Protein AF-R7KHB1-F1 (afdb_monomer_lite)

Foldseek 3Di:
DADDPVVLVVLVVVLVVLVVVLVVQLVVLVVVCVVCVVVVVCCCSNPVVSCVVRVVVNVVSVVVSVVNVVD

Radius of gyration: 15.89 Å; chains: 1; bounding box: 33×17×44 Å

Sequence (71 aa):
MQISSKLYILLQQVLRCLIYVGIGHTAFEVVSIWRAPEVSHLWYYGLVVPGLYYLIPIVVLTIFLAIVSKR

pLDDT: mean 84.6, std 11.46, range [54.84, 97.56]

Structure (mmCIF, N/CA/C/O backbone):
data_AF-R7KHB1-F1
#
_entry.id   AF-R7KHB1-F1
#
loop_
_atom_site.group_PDB
_atom_site.id
_atom_site.type_symbol
_atom_site.label_atom_id
_atom_site.label_alt_id
_atom_site.label_comp_id
_atom_site.label_asym_id
_atom_site.label_entity_id
_atom_site.label_seq_id
_atom_site.pdbx_PDB_ins_code
_atom_site.Cartn_x
_atom_site.Cartn_y
_atom_site.Cartn_z
_atom_site.occupancy
_atom_site.B_iso_or_equiv
_atom_site.auth_seq_id
_atom_site.auth_comp_id
_atom_site.auth_asym_id
_atom_site.auth_atom_id
_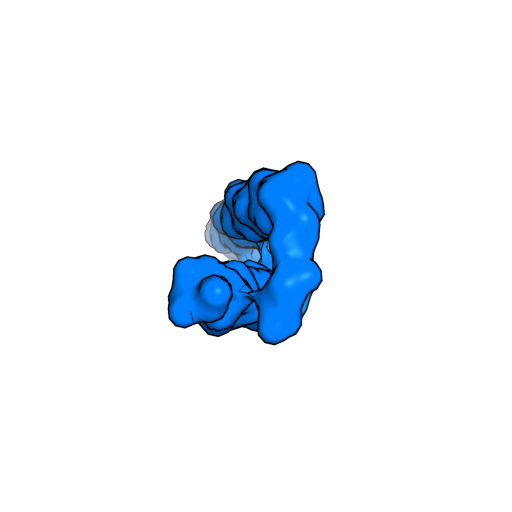atom_site.pdbx_PDB_model_num
ATOM 1 N N . MET A 1 1 ? -13.369 -6.115 19.808 1.00 59.72 1 MET A N 1
ATOM 2 C CA . MET A 1 1 ? -12.035 -5.506 19.924 1.00 59.72 1 MET A CA 1
ATOM 3 C C . MET A 1 1 ? -12.272 -4.014 19.901 1.00 59.72 1 MET A C 1
ATOM 5 O O . MET A 1 1 ? -12.702 -3.517 18.873 1.00 59.72 1 MET A O 1
ATOM 9 N N . GLN A 1 2 ? -12.165 -3.353 21.048 1.00 77.25 2 GLN A N 1
ATOM 10 C CA . GLN A 1 2 ? -12.475 -1.931 21.169 1.00 77.25 2 GLN A CA 1
ATOM 11 C C . GLN A 1 2 ? -11.160 -1.170 20.979 1.00 77.25 2 GLN A C 1
ATOM 13 O O . GLN A 1 2 ? -10.246 -1.314 21.787 1.00 77.25 2 GLN A O 1
ATOM 18 N N . ILE A 1 3 ? -11.018 -0.452 19.867 1.00 84.88 3 ILE A N 1
ATOM 19 C CA . ILE A 1 3 ? -9.855 0.410 19.607 1.00 84.88 3 ILE A CA 1
ATOM 20 C C . ILE A 1 3 ? -10.217 1.852 19.948 1.00 84.88 3 ILE A C 1
ATOM 22 O O . ILE A 1 3 ? -11.377 2.249 19.850 1.00 84.88 3 ILE A O 1
ATOM 26 N N . SER A 1 4 ? -9.230 2.652 20.347 1.00 92.62 4 SER A N 1
ATOM 27 C CA . SER A 1 4 ? -9.472 4.069 20.610 1.00 92.62 4 SER A CA 1
ATOM 28 C C . SER A 1 4 ? -9.796 4.821 19.315 1.00 92.62 4 SER A C 1
ATOM 30 O O . SER A 1 4 ? -9.290 4.488 18.241 1.00 92.62 4 SER A O 1
ATOM 32 N N . SER A 1 5 ? -10.599 5.882 19.417 1.00 90.25 5 SER A N 1
ATOM 33 C CA . SER A 1 5 ? -10.950 6.740 18.276 1.00 90.25 5 SER A CA 1
ATOM 34 C C . SER A 1 5 ? -9.717 7.346 17.599 1.00 90.25 5 SER A C 1
ATOM 36 O O . SER A 1 5 ? -9.635 7.383 16.374 1.00 90.25 5 SER A O 1
ATOM 38 N N . LYS A 1 6 ? -8.714 7.750 18.389 1.00 94.19 6 LYS A N 1
ATOM 39 C CA . LYS A 1 6 ? -7.432 8.260 17.882 1.00 94.19 6 LYS A CA 1
ATOM 40 C C . LYS A 1 6 ? -6.690 7.212 17.051 1.00 94.19 6 LYS A C 1
ATOM 42 O O . LYS A 1 6 ? -6.216 7.528 15.964 1.00 94.19 6 LYS A O 1
ATOM 47 N N . LEU A 1 7 ? -6.618 5.971 17.540 1.00 93.81 7 LEU A N 1
ATOM 48 C CA . LEU A 1 7 ? -5.979 4.877 16.810 1.00 93.81 7 LEU A CA 1
ATOM 49 C C . LEU A 1 7 ? -6.748 4.547 15.527 1.00 93.81 7 LEU A C 1
ATOM 51 O O . LEU A 1 7 ? -6.133 4.358 14.485 1.00 93.81 7 LEU A O 1
ATOM 55 N N . TYR A 1 8 ? -8.080 4.534 15.573 1.00 94.12 8 TYR A N 1
ATOM 56 C CA . TYR A 1 8 ? -8.902 4.304 14.386 1.00 94.12 8 TYR A CA 1
ATOM 57 C C . TYR A 1 8 ? -8.656 5.353 13.291 1.00 94.12 8 TYR A C 1
ATOM 59 O O . TYR A 1 8 ? -8.425 4.991 12.139 1.00 94.12 8 TYR A O 1
ATOM 67 N N . ILE A 1 9 ? -8.626 6.642 13.652 1.00 95.50 9 ILE A N 1
ATOM 68 C CA . ILE A 1 9 ? -8.329 7.738 12.715 1.00 95.50 9 ILE A CA 1
ATOM 69 C C . ILE A 1 9 ? -6.922 7.589 12.128 1.00 95.50 9 ILE A C 1
ATOM 71 O O . ILE A 1 9 ? -6.749 7.715 10.915 1.00 95.50 9 ILE A O 1
ATOM 75 N N . LEU A 1 10 ? -5.925 7.271 12.960 1.00 97.06 10 LEU A N 1
ATOM 76 C CA . LEU A 1 10 ? -4.560 7.027 12.494 1.00 97.06 10 LEU A CA 1
ATOM 77 C C . LEU A 1 10 ? -4.519 5.884 11.471 1.00 97.06 10 LEU A C 1
ATOM 79 O O . LEU A 1 10 ? -3.937 6.033 10.402 1.00 97.06 10 LEU A O 1
ATOM 83 N N . LEU A 1 11 ? -5.176 4.761 11.758 1.00 96.50 11 LEU A N 1
ATOM 84 C CA . LEU A 1 11 ? -5.222 3.614 10.851 1.00 96.50 11 LEU A CA 1
ATOM 85 C C . LEU A 1 11 ? -5.941 3.938 9.532 1.00 96.50 11 LEU A C 1
ATOM 87 O O . LEU A 1 11 ? -5.513 3.476 8.477 1.00 96.50 11 LEU A O 1
ATOM 91 N N . GLN A 1 12 ? -6.977 4.781 9.551 1.00 96.56 12 GLN A N 1
ATOM 92 C CA . GLN A 1 12 ? -7.591 5.290 8.320 1.00 96.56 12 GLN A CA 1
ATOM 93 C C . GLN A 1 12 ? -6.627 6.168 7.506 1.00 96.56 12 GLN A C 1
ATOM 95 O O . GLN A 1 12 ? -6.600 6.076 6.278 1.00 96.56 12 GLN A O 1
ATOM 100 N N . GLN A 1 13 ? -5.826 7.013 8.161 1.00 97.56 13 GLN A N 1
ATOM 101 C CA . GLN A 1 13 ? -4.809 7.826 7.485 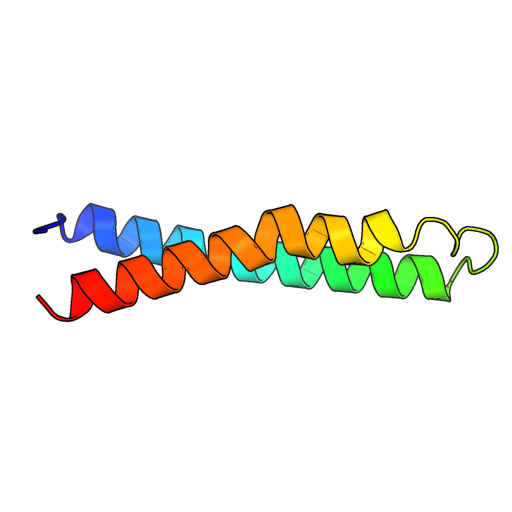1.00 97.56 13 GLN A CA 1
ATOM 102 C C . GLN A 1 13 ? -3.696 6.957 6.890 1.00 97.56 13 GLN A C 1
ATOM 104 O O . GLN A 1 13 ? -3.308 7.171 5.742 1.00 97.56 13 GLN A O 1
ATOM 109 N N . VAL A 1 14 ? -3.242 5.938 7.626 1.00 96.81 14 VAL A N 1
ATOM 110 C CA . VAL A 1 14 ? -2.284 4.939 7.131 1.00 96.81 14 VAL A CA 1
ATOM 111 C C . VAL A 1 14 ? -2.843 4.232 5.898 1.00 96.81 14 VAL A C 1
ATOM 113 O O . VAL A 1 14 ? -2.149 4.153 4.889 1.00 96.81 14 VAL A O 1
ATOM 116 N N . LEU A 1 15 ? -4.107 3.798 5.927 1.00 97.00 15 LEU A N 1
ATOM 117 C CA . LEU A 1 15 ? -4.753 3.171 4.772 1.00 97.00 15 LEU A CA 1
ATOM 118 C C . LEU A 1 15 ? -4.752 4.094 3.545 1.00 97.00 15 LEU A C 1
ATOM 120 O O . LEU A 1 15 ? -4.378 3.666 2.455 1.00 97.00 15 LEU A O 1
ATOM 124 N N . ARG A 1 16 ? -5.116 5.372 3.715 1.00 96.75 16 ARG A N 1
ATOM 125 C CA . ARG A 1 16 ? -5.088 6.361 2.622 1.00 96.75 16 ARG A CA 1
ATOM 126 C C . ARG A 1 16 ? -3.679 6.560 2.063 1.00 96.75 16 ARG A C 1
ATOM 128 O O . ARG A 1 16 ? -3.519 6.632 0.849 1.00 96.75 16 ARG A O 1
ATOM 135 N N . CYS A 1 17 ? -2.672 6.617 2.934 1.00 96.12 17 CYS A N 1
ATOM 136 C CA . CYS A 1 17 ? -1.272 6.738 2.534 1.00 96.12 17 CYS A CA 1
ATOM 137 C C . CYS A 1 17 ? -0.813 5.520 1.719 1.00 96.12 17 CYS A C 1
ATOM 139 O O . CYS A 1 17 ? -0.277 5.682 0.626 1.00 96.12 17 CYS A O 1
ATOM 141 N N . LEU A 1 18 ? -1.098 4.306 2.202 1.00 94.31 18 LEU A N 1
ATOM 142 C CA . LEU A 1 18 ? -0.753 3.067 1.503 1.00 94.31 18 LEU A CA 1
ATOM 143 C C . LEU A 1 18 ? -1.386 3.002 0.111 1.00 94.31 18 LEU A C 1
ATOM 145 O O . LEU A 1 18 ? -0.701 2.656 -0.847 1.00 94.31 18 LEU A O 1
ATOM 149 N N . ILE A 1 19 ? -2.662 3.384 -0.013 1.00 93.94 19 ILE A N 1
ATOM 150 C CA . ILE A 1 19 ? -3.358 3.450 -1.305 1.00 93.94 19 ILE A CA 1
ATOM 151 C C . ILE A 1 19 ? -2.672 4.454 -2.236 1.00 93.94 19 ILE A C 1
ATOM 153 O O . ILE A 1 19 ? -2.371 4.119 -3.379 1.00 93.94 19 ILE A O 1
ATOM 157 N N . TYR A 1 20 ? -2.390 5.667 -1.754 1.00 94.19 20 TYR A N 1
ATOM 158 C CA . TYR A 1 20 ? -1.769 6.713 -2.566 1.00 94.19 20 TYR A CA 1
ATOM 159 C C . TYR A 1 20 ? -0.381 6.305 -3.080 1.00 94.19 20 TYR A C 1
ATOM 161 O O . TYR A 1 20 ? -0.109 6.400 -4.277 1.00 94.19 20 TYR A O 1
ATOM 169 N N . VAL A 1 21 ? 0.479 5.791 -2.194 1.00 90.81 21 VAL A N 1
ATOM 170 C CA . VAL A 1 21 ? 1.829 5.343 -2.562 1.00 90.81 21 VAL A CA 1
ATOM 171 C C . VAL A 1 21 ? 1.768 4.124 -3.485 1.00 90.81 21 VAL A C 1
ATOM 173 O O . VAL A 1 21 ? 2.489 4.085 -4.478 1.00 90.81 21 VAL A O 1
ATOM 176 N N . GLY A 1 22 ? 0.880 3.163 -3.213 1.00 89.62 22 GLY A N 1
ATOM 177 C CA . GLY A 1 22 ? 0.713 1.969 -4.045 1.00 89.62 22 GLY A CA 1
ATOM 178 C C . GLY A 1 22 ? 0.282 2.293 -5.479 1.00 89.62 22 GLY A C 1
ATOM 179 O O . GLY A 1 22 ? 0.842 1.741 -6.428 1.00 89.62 22 GLY A O 1
ATOM 180 N N . ILE A 1 23 ? -0.65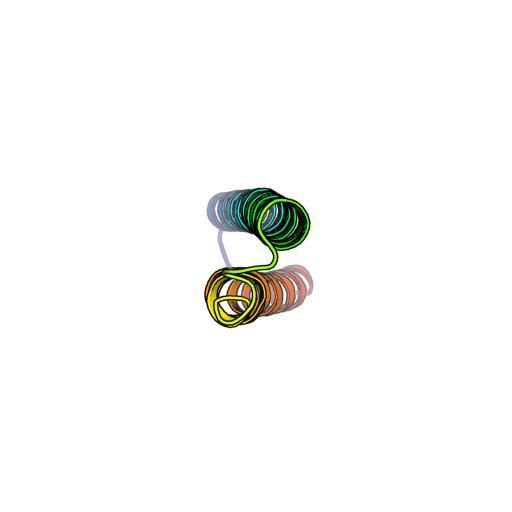5 3.234 -5.652 1.00 89.00 23 ILE A N 1
ATOM 181 C CA . ILE A 1 23 ? -1.071 3.719 -6.978 1.00 89.00 23 ILE A CA 1
ATOM 182 C C . ILE A 1 23 ? 0.094 4.423 -7.680 1.00 89.00 23 ILE A C 1
ATOM 184 O O . ILE A 1 23 ? 0.378 4.115 -8.837 1.00 89.00 23 ILE A O 1
ATOM 188 N N . GLY A 1 24 ? 0.787 5.334 -6.988 1.00 88.25 24 GLY A N 1
ATOM 189 C CA . GLY A 1 24 ? 1.917 6.074 -7.557 1.00 88.25 24 GLY A CA 1
ATOM 190 C C . GLY A 1 24 ? 3.051 5.157 -8.018 1.00 88.25 24 GLY A C 1
ATOM 191 O O . GLY A 1 24 ? 3.560 5.315 -9.125 1.00 88.25 24 GLY A O 1
ATOM 192 N N . HIS A 1 25 ? 3.392 4.157 -7.208 1.00 85.81 25 HIS A N 1
ATOM 193 C CA . HIS A 1 25 ? 4.416 3.172 -7.540 1.00 85.81 25 HIS A CA 1
ATOM 194 C C . HIS A 1 25 ? 4.014 2.321 -8.751 1.00 85.81 25 HIS A C 1
ATOM 196 O O . HIS A 1 25 ? 4.787 2.198 -9.695 1.00 85.81 25 HIS A O 1
ATOM 202 N N . THR A 1 26 ? 2.774 1.822 -8.783 1.00 84.69 26 THR A N 1
ATOM 203 C CA . THR A 1 26 ? 2.259 1.053 -9.930 1.00 84.69 26 THR A CA 1
ATOM 204 C C . THR A 1 26 ? 2.289 1.884 -11.217 1.00 84.69 26 THR A C 1
ATOM 206 O O . THR A 1 26 ? 2.714 1.399 -12.262 1.00 84.69 26 THR A O 1
ATOM 209 N N . ALA A 1 27 ? 1.876 3.153 -11.156 1.00 86.31 27 ALA A N 1
ATOM 210 C CA . ALA A 1 27 ? 1.892 4.045 -12.312 1.00 86.31 27 ALA A CA 1
ATOM 211 C C . ALA A 1 27 ? 3.319 4.321 -12.815 1.00 86.31 27 ALA A C 1
ATOM 213 O O . ALA A 1 27 ? 3.561 4.282 -14.021 1.00 86.31 27 ALA A O 1
ATOM 214 N N . PHE A 1 28 ? 4.263 4.569 -11.901 1.00 84.50 28 PHE A N 1
ATOM 215 C CA . PHE A 1 28 ? 5.676 4.759 -12.232 1.00 84.50 28 PHE A CA 1
ATOM 216 C C . PHE A 1 28 ? 6.254 3.544 -12.963 1.00 84.50 28 PHE A C 1
ATOM 218 O O . PHE A 1 28 ? 6.905 3.695 -13.997 1.00 84.50 28 PHE A O 1
ATOM 225 N N . GLU A 1 29 ? 5.970 2.347 -12.465 1.00 81.62 29 GLU A N 1
ATOM 226 C CA . GLU A 1 29 ? 6.459 1.093 -13.032 1.00 81.62 29 GLU A CA 1
ATOM 227 C C . GLU A 1 29 ? 5.865 0.817 -14.418 1.00 81.62 29 GLU A C 1
ATOM 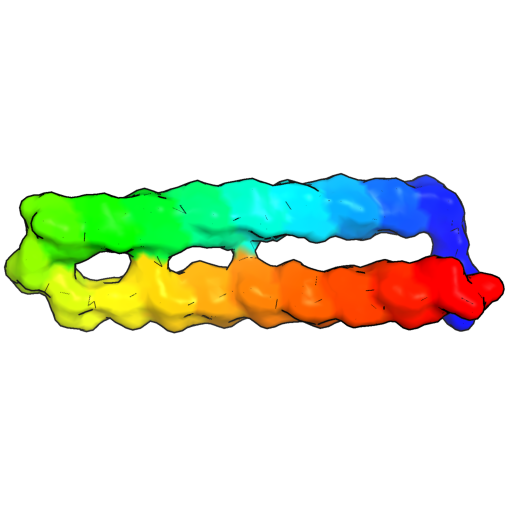229 O O . GLU A 1 29 ? 6.601 0.536 -15.363 1.00 81.62 29 GLU A O 1
ATOM 234 N N . VAL A 1 30 ? 4.550 1.002 -14.590 1.00 82.50 30 VAL A N 1
ATOM 235 C CA . VAL A 1 30 ? 3.886 0.864 -15.900 1.00 82.50 30 VAL A CA 1
ATOM 236 C C . VAL A 1 30 ? 4.499 1.810 -16.934 1.00 82.50 30 VAL A C 1
ATOM 238 O O . VAL A 1 30 ? 4.798 1.395 -18.054 1.00 82.50 30 VAL A O 1
ATOM 241 N N . VAL A 1 31 ? 4.721 3.077 -16.568 1.00 85.06 31 VAL A N 1
ATOM 242 C CA . VAL A 1 31 ? 5.334 4.063 -17.471 1.00 85.06 31 VAL A CA 1
ATOM 243 C C . VAL A 1 31 ? 6.790 3.711 -17.772 1.00 85.06 31 VAL A C 1
ATOM 245 O O . VAL A 1 31 ? 7.221 3.869 -18.913 1.00 85.06 31 VAL A O 1
ATOM 248 N N . SER A 1 32 ? 7.542 3.227 -16.784 1.00 81.94 32 SER A N 1
ATOM 249 C CA . SER A 1 32 ? 8.946 2.839 -16.953 1.00 81.94 32 SER A CA 1
ATOM 250 C C . SER A 1 32 ? 9.090 1.652 -17.905 1.00 81.94 32 SER A C 1
ATOM 252 O O . SER A 1 32 ? 9.876 1.726 -18.847 1.00 81.94 32 SER A O 1
ATOM 254 N N . ILE A 1 33 ? 8.263 0.615 -17.741 1.00 82.06 33 ILE A N 1
ATOM 255 C CA . ILE A 1 33 ? 8.218 -0.547 -18.643 1.00 82.06 33 ILE A CA 1
ATOM 256 C C . ILE A 1 33 ? 7.813 -0.122 -20.057 1.00 82.06 33 ILE A C 1
ATOM 258 O O . ILE A 1 33 ? 8.391 -0.593 -21.033 1.00 82.06 33 ILE A O 1
ATOM 262 N N . TRP A 1 34 ? 6.834 0.780 -20.182 1.00 82.88 34 TRP A N 1
ATOM 263 C CA . TRP A 1 34 ? 6.389 1.269 -21.487 1.00 82.88 34 TRP A CA 1
ATOM 264 C C . TRP A 1 34 ? 7.466 2.086 -22.213 1.00 82.88 34 TRP A C 1
ATOM 266 O O . TRP A 1 34 ? 7.613 1.962 -23.427 1.00 82.88 34 TRP A O 1
ATOM 276 N N . ARG A 1 35 ? 8.226 2.912 -21.482 1.00 85.50 35 ARG A N 1
ATOM 277 C CA . ARG A 1 35 ? 9.294 3.752 -22.049 1.00 85.50 35 ARG A CA 1
ATOM 278 C C . ARG A 1 35 ? 10.578 2.986 -22.361 1.00 85.50 35 ARG A C 1
ATOM 280 O O . ARG A 1 35 ? 11.295 3.413 -23.258 1.00 85.50 35 ARG A O 1
ATOM 287 N N . ALA A 1 36 ? 10.862 1.910 -21.631 1.00 84.81 36 ALA A N 1
ATOM 288 C CA . ALA A 1 36 ? 12.070 1.101 -21.781 1.00 84.81 36 ALA A CA 1
ATOM 289 C C . ALA A 1 36 ? 11.715 -0.402 -21.834 1.00 84.81 36 ALA A C 1
ATOM 291 O O . ALA A 1 36 ? 11.977 -1.152 -20.887 1.00 84.81 36 ALA A O 1
ATOM 292 N N . PRO A 1 37 ? 11.080 -0.878 -22.920 1.00 76.56 37 PRO A N 1
ATOM 293 C CA . PRO A 1 37 ? 10.633 -2.267 -23.035 1.00 76.56 37 PRO A CA 1
ATOM 294 C C . PRO A 1 37 ? 11.788 -3.284 -23.050 1.00 76.56 37 PRO A C 1
ATOM 296 O O . PRO A 1 37 ? 11.582 -4.455 -22.735 1.00 76.56 37 PRO A O 1
ATOM 299 N N . GLU A 1 38 ? 13.015 -2.868 -23.352 1.00 80.38 38 GLU A N 1
ATOM 300 C CA . GLU A 1 38 ? 14.229 -3.684 -23.253 1.00 80.38 38 GLU A CA 1
ATOM 301 C C . GLU A 1 38 ? 14.503 -4.195 -21.826 1.00 80.38 38 GLU A C 1
ATOM 303 O O . GLU A 1 38 ? 15.055 -5.284 -21.652 1.00 80.38 38 GLU A O 1
ATOM 308 N N . VAL A 1 39 ? 14.039 -3.475 -20.799 1.00 69.94 39 VAL A N 1
ATOM 309 C CA . VAL A 1 39 ? 14.094 -3.908 -19.392 1.00 69.94 39 VAL A CA 1
ATOM 310 C C . VAL A 1 39 ? 12.768 -4.505 -18.898 1.00 69.94 39 VAL A C 1
ATOM 312 O O . VAL A 1 39 ? 12.609 -4.764 -17.708 1.00 69.94 39 VAL A O 1
ATOM 315 N N . SER A 1 40 ? 11.821 -4.800 -19.801 1.00 63.81 40 SER A N 1
ATOM 316 C CA . SER A 1 40 ? 10.480 -5.324 -19.468 1.00 63.81 40 SER A CA 1
ATOM 317 C C . SER A 1 40 ? 10.483 -6.643 -18.699 1.00 63.81 40 SER A C 1
ATOM 319 O O . SER A 1 40 ? 9.521 -6.937 -18.001 1.00 63.81 40 SER A O 1
ATOM 321 N N . HIS A 1 41 ? 11.561 -7.427 -18.758 1.00 67.44 41 HIS A N 1
ATOM 322 C CA . HIS A 1 41 ? 11.732 -8.639 -17.952 1.00 67.44 41 HIS A CA 1
ATOM 323 C C . HIS A 1 41 ? 11.739 -8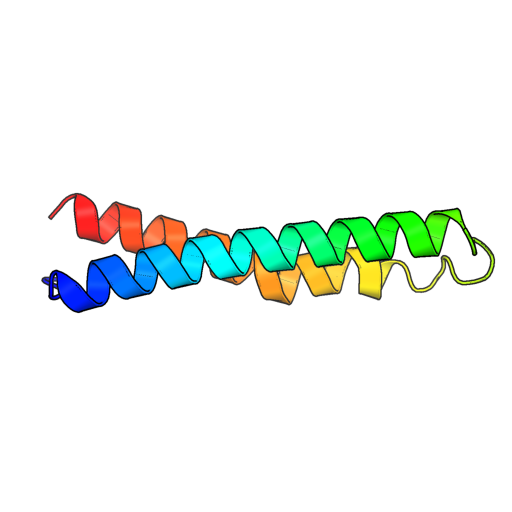.357 -16.435 1.00 67.44 41 HIS A C 1
ATOM 325 O O . HIS A 1 41 ? 11.494 -9.266 -15.646 1.00 67.44 41 HIS A O 1
ATOM 331 N N . LEU A 1 42 ? 11.944 -7.099 -16.028 1.00 67.75 42 LEU A N 1
ATOM 332 C CA . LEU A 1 42 ? 11.837 -6.619 -14.649 1.00 67.75 42 LEU A CA 1
ATOM 333 C C . LEU A 1 42 ? 10.395 -6.289 -14.224 1.00 67.75 42 LEU A C 1
ATOM 335 O O . LEU A 1 42 ? 10.191 -5.791 -13.122 1.00 67.75 42 LEU A O 1
ATOM 339 N N . TRP A 1 43 ? 9.379 -6.605 -15.037 1.00 66.31 43 TRP A N 1
ATOM 340 C CA . TRP A 1 43 ? 7.960 -6.351 -14.738 1.00 66.31 43 TRP A CA 1
ATOM 341 C C . TRP A 1 43 ? 7.485 -6.900 -13.385 1.00 66.31 43 TRP A C 1
ATOM 343 O O . TRP A 1 43 ? 6.509 -6.403 -12.823 1.00 66.31 43 TRP A O 1
ATOM 353 N N . TYR A 1 44 ? 8.159 -7.913 -12.836 1.00 66.12 44 TYR A N 1
ATOM 354 C CA . TYR A 1 44 ? 7.863 -8.423 -11.501 1.00 66.12 44 TYR A CA 1
ATOM 355 C C . TYR A 1 44 ? 8.155 -7.378 -10.407 1.00 66.12 44 TYR A C 1
ATOM 357 O O . TYR A 1 44 ? 7.408 -7.306 -9.432 1.00 66.12 44 TYR A O 1
ATOM 365 N N . TYR A 1 45 ? 9.147 -6.498 -10.587 1.00 64.44 45 TYR A N 1
ATOM 366 C CA . TYR A 1 45 ? 9.306 -5.297 -9.755 1.00 64.44 45 TYR A CA 1
ATOM 367 C C . TYR A 1 45 ? 8.170 -4.292 -9.972 1.00 64.44 45 TYR A C 1
ATOM 369 O O . TYR A 1 45 ? 7.804 -3.588 -9.040 1.00 64.44 45 TYR A O 1
ATOM 377 N N . GLY A 1 46 ? 7.546 -4.300 -11.149 1.00 61.84 46 GLY A N 1
ATOM 378 C CA . GLY A 1 46 ? 6.440 -3.408 -11.482 1.00 61.84 46 GLY A CA 1
ATOM 379 C C . GLY A 1 46 ? 5.046 -3.844 -11.032 1.00 61.84 46 GLY A C 1
ATOM 380 O O . GLY A 1 46 ? 4.154 -3.008 -10.912 1.00 61.84 46 GLY A O 1
ATOM 381 N N . LEU A 1 47 ? 4.829 -5.137 -10.773 1.00 66.31 47 LEU A N 1
ATOM 382 C CA . LEU A 1 47 ? 3.507 -5.680 -10.416 1.00 66.31 47 LEU A CA 1
ATOM 383 C C . LEU A 1 47 ? 3.524 -6.527 -9.144 1.00 66.31 47 LEU A C 1
ATOM 385 O O . LEU A 1 47 ? 2.658 -6.367 -8.283 1.00 66.31 47 LEU A O 1
ATOM 389 N N . VAL A 1 48 ? 4.509 -7.415 -8.992 1.00 72.19 48 VAL A N 1
ATOM 390 C CA . VAL A 1 48 ? 4.587 -8.315 -7.830 1.00 72.19 48 VAL A CA 1
ATOM 391 C C . VAL A 1 48 ? 4.999 -7.535 -6.587 1.00 72.19 48 VAL A C 1
ATOM 393 O O . VAL A 1 48 ? 4.402 -7.717 -5.529 1.00 72.19 48 VAL A O 1
ATOM 396 N N . VAL A 1 49 ? 5.959 -6.617 -6.708 1.00 70.12 49 VAL A N 1
ATOM 397 C CA . VAL A 1 49 ? 6.398 -5.768 -5.591 1.00 70.12 49 VAL A CA 1
ATOM 398 C C . VAL A 1 49 ? 5.278 -4.802 -5.163 1.00 70.12 49 VAL A C 1
ATOM 400 O O . VAL A 1 49 ? 4.899 -4.838 -3.991 1.00 70.12 49 VAL A O 1
ATOM 403 N N . PRO A 1 50 ? 4.625 -4.027 -6.051 1.00 71.38 50 PRO A N 1
ATOM 404 C CA . PRO A 1 50 ? 3.470 -3.223 -5.658 1.00 71.38 50 PRO A CA 1
ATOM 405 C C . PRO A 1 50 ? 2.323 -4.047 -5.052 1.00 71.38 50 PRO A C 1
ATOM 407 O O . PRO A 1 50 ? 1.722 -3.651 -4.050 1.00 71.38 50 PRO A O 1
ATOM 410 N N . GLY A 1 51 ? 2.057 -5.233 -5.606 1.00 70.88 51 GLY A N 1
ATOM 411 C CA . GLY A 1 51 ? 1.061 -6.161 -5.078 1.00 70.88 51 GLY A CA 1
ATOM 412 C C . GLY A 1 51 ? 1.378 -6.635 -3.654 1.00 70.88 51 GLY A C 1
ATOM 413 O O . GLY A 1 51 ? 0.551 -6.512 -2.750 1.00 70.88 51 GLY A O 1
ATOM 414 N N . LEU A 1 52 ? 2.587 -7.138 -3.412 1.00 76.12 52 LEU A N 1
ATOM 415 C CA . LEU A 1 52 ? 2.975 -7.658 -2.099 1.00 76.12 52 LEU A CA 1
ATOM 416 C C . LEU A 1 52 ? 3.086 -6.552 -1.043 1.00 76.12 52 LEU A C 1
ATOM 418 O O . LEU A 1 52 ? 2.596 -6.721 0.072 1.00 76.12 52 LEU A O 1
ATOM 422 N N . TYR A 1 53 ? 3.706 -5.421 -1.385 1.00 82.25 53 TYR A N 1
ATOM 423 C CA . TYR A 1 53 ? 4.028 -4.376 -0.410 1.00 82.25 53 TYR A CA 1
ATOM 424 C C . TYR A 1 53 ? 2.908 -3.360 -0.182 1.00 82.25 53 TYR A C 1
ATOM 426 O O . TYR A 1 53 ? 2.914 -2.695 0.852 1.00 82.25 53 TYR A O 1
ATOM 434 N N . TYR A 1 54 ? 1.938 -3.244 -1.093 1.00 87.31 54 TYR A N 1
ATOM 435 C CA . TYR A 1 54 ? 0.840 -2.285 -0.945 1.00 87.31 54 TYR A CA 1
ATOM 436 C C . TYR A 1 54 ? -0.521 -2.963 -0.986 1.00 87.31 54 TYR A C 1
ATOM 438 O O . TYR A 1 54 ? -1.298 -2.773 -0.054 1.00 87.31 54 TYR A O 1
ATOM 446 N N . LEU A 1 55 ? -0.817 -3.796 -1.990 1.00 88.50 55 LEU A N 1
ATOM 447 C CA . LEU A 1 55 ? -2.152 -4.396 -2.108 1.00 88.50 55 LEU A CA 1
ATOM 448 C C . LEU A 1 55 ? -2.493 -5.285 -0.904 1.00 88.50 55 LEU A C 1
ATOM 450 O O . LEU A 1 55 ? -3.571 -5.127 -0.332 1.00 88.50 55 LEU A O 1
ATOM 454 N N . ILE A 1 56 ? -1.583 -6.167 -0.471 1.00 91.69 56 ILE A N 1
ATOM 455 C CA . ILE A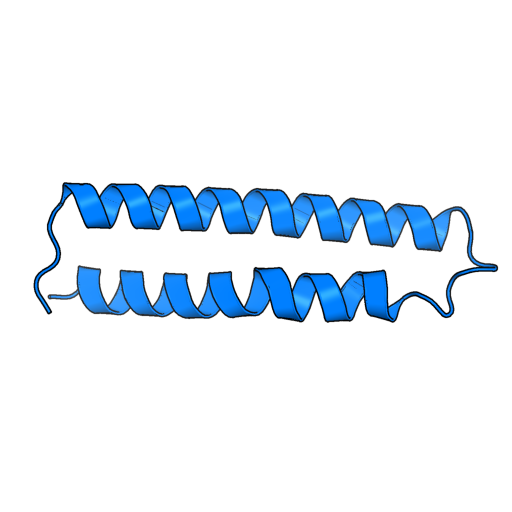 1 56 ? -1.835 -7.032 0.696 1.00 91.69 56 ILE A CA 1
ATOM 456 C C . ILE A 1 56 ? -2.071 -6.196 1.972 1.00 91.69 56 ILE A C 1
ATOM 458 O O . ILE A 1 56 ? -3.128 -6.367 2.588 1.00 91.69 56 ILE A O 1
ATOM 462 N N . PRO A 1 57 ? -1.185 -5.258 2.371 1.00 93.12 57 PRO A N 1
ATOM 463 C CA . PRO A 1 57 ? -1.436 -4.396 3.528 1.00 93.12 57 PRO A CA 1
ATOM 464 C C . PRO A 1 57 ? -2.720 -3.567 3.429 1.00 93.12 57 PRO A C 1
ATOM 466 O O . PRO A 1 57 ? -3.431 -3.443 4.425 1.00 93.12 57 PRO A O 1
ATOM 469 N N . ILE A 1 58 ? -3.052 -3.037 2.245 1.00 95.38 58 ILE A N 1
ATOM 470 C CA . ILE A 1 58 ? -4.296 -2.288 2.004 1.00 95.38 58 ILE A CA 1
ATOM 471 C C . ILE A 1 58 ? -5.508 -3.178 2.276 1.00 95.38 58 ILE A C 1
ATOM 473 O O . ILE A 1 58 ? -6.405 -2.772 3.016 1.00 95.38 58 ILE A O 1
ATOM 477 N N . VAL A 1 59 ? -5.539 -4.392 1.717 1.00 95.38 59 VAL A N 1
ATOM 478 C CA . VAL A 1 59 ? -6.647 -5.342 1.899 1.00 95.38 59 VAL A CA 1
ATOM 479 C C . VAL A 1 59 ? -6.786 -5.735 3.368 1.00 95.38 59 VAL A C 1
ATOM 481 O O . VAL A 1 59 ? -7.878 -5.634 3.927 1.00 95.38 59 VAL A O 1
ATOM 484 N N . VAL A 1 60 ? -5.685 -6.118 4.018 1.00 95.81 60 VAL A N 1
ATOM 485 C CA . VAL A 1 60 ? -5.683 -6.511 5.435 1.00 95.81 60 VAL A CA 1
ATOM 486 C C . VAL A 1 60 ? -6.185 -5.370 6.318 1.00 95.81 60 VAL A C 1
ATOM 488 O O . VAL A 1 60 ? -7.079 -5.574 7.141 1.00 95.81 60 VAL A O 1
ATOM 491 N N . LEU A 1 61 ? -5.663 -4.156 6.128 1.00 96.25 61 LEU A N 1
ATOM 492 C CA . LEU A 1 61 ? -6.044 -2.997 6.931 1.00 96.25 61 LEU A CA 1
ATOM 493 C C . LEU A 1 61 ? -7.491 -2.561 6.664 1.00 96.25 61 LEU A C 1
ATOM 495 O O . LEU A 1 61 ? -8.196 -2.174 7.595 1.00 96.25 61 LEU A O 1
ATOM 499 N N . THR A 1 62 ? -7.964 -2.683 5.423 1.00 96.75 62 THR A N 1
ATOM 500 C CA . THR A 1 62 ? -9.359 -2.408 5.049 1.00 96.75 62 THR A CA 1
ATOM 501 C C . THR A 1 62 ? -10.312 -3.374 5.745 1.00 96.75 62 THR A C 1
ATOM 503 O O . THR A 1 62 ? -11.281 -2.939 6.367 1.00 96.75 62 THR A O 1
ATOM 506 N N . ILE A 1 63 ? -10.022 -4.679 5.693 1.00 96.19 63 ILE A N 1
ATOM 507 C CA . ILE A 1 63 ? -10.824 -5.709 6.366 1.00 96.19 63 ILE A CA 1
ATOM 508 C C . ILE A 1 63 ? -10.815 -5.477 7.877 1.00 96.19 63 ILE A C 1
ATOM 510 O O . ILE A 1 63 ? -11.873 -5.487 8.506 1.00 96.19 63 ILE A O 1
ATOM 514 N N . PHE A 1 64 ? -9.645 -5.209 8.460 1.00 95.06 64 PHE A N 1
ATOM 515 C CA . PHE A 1 64 ? -9.524 -4.904 9.881 1.00 95.06 64 PHE A CA 1
ATOM 516 C C . PHE A 1 64 ? -10.393 -3.704 10.284 1.00 95.06 64 PHE A C 1
ATOM 518 O O . PHE A 1 64 ? -11.209 -3.814 11.200 1.00 95.06 64 PHE A O 1
ATOM 525 N N . LEU A 1 65 ? -10.282 -2.577 9.573 1.00 94.88 65 LEU A N 1
ATOM 526 C CA . LEU A 1 65 ? -11.074 -1.376 9.845 1.00 94.88 65 LEU A CA 1
ATOM 527 C C . LEU A 1 65 ? -12.579 -1.621 9.672 1.00 94.88 65 LEU A C 1
ATOM 529 O O . LEU A 1 65 ? -13.367 -1.114 10.471 1.00 94.88 65 LEU A O 1
ATOM 533 N N . ALA A 1 66 ? -12.984 -2.423 8.684 1.00 93.31 66 ALA A N 1
ATOM 534 C CA . ALA A 1 66 ? -14.381 -2.792 8.465 1.00 93.31 66 ALA A CA 1
ATOM 535 C C . ALA A 1 66 ? -14.943 -3.671 9.595 1.00 93.31 66 ALA A C 1
ATOM 537 O O . ALA A 1 66 ? -16.086 -3.485 10.012 1.00 93.31 66 ALA A O 1
ATOM 538 N N . ILE A 1 67 ? -14.148 -4.613 10.114 1.00 93.00 67 ILE A N 1
ATOM 539 C CA . ILE A 1 67 ? -14.538 -5.469 11.243 1.00 93.00 67 ILE A CA 1
ATOM 540 C C . ILE A 1 67 ? -14.674 -4.640 12.518 1.00 93.00 67 ILE A C 1
ATOM 542 O O . ILE A 1 67 ? -15.643 -4.804 13.259 1.00 93.00 67 ILE A O 1
ATOM 546 N N . VAL A 1 68 ? -13.712 -3.754 12.780 1.00 90.94 68 VAL A N 1
ATOM 547 C CA . VAL A 1 68 ? -13.697 -2.974 14.019 1.00 90.94 68 VAL A CA 1
ATOM 548 C C . VAL A 1 68 ? -14.719 -1.834 13.996 1.00 90.94 68 VAL A C 1
ATOM 550 O O . VAL A 1 68 ? -15.249 -1.499 15.042 1.00 90.94 68 VAL A O 1
ATOM 553 N N . SER A 1 69 ? -15.083 -1.300 12.825 1.00 83.38 69 SER A N 1
ATOM 554 C CA . SER A 1 69 ? -16.163 -0.308 12.685 1.00 83.38 69 SER A CA 1
ATOM 555 C C . SER A 1 69 ? -17.568 -0.859 12.960 1.00 83.38 69 SER A C 1
ATOM 557 O O . SER A 1 69 ? -18.481 -0.071 13.193 1.00 83.38 69 SER A O 1
ATOM 559 N N . LYS A 1 70 ? -17.779 -2.178 12.855 1.00 66.75 70 LYS A N 1
ATOM 560 C CA . LYS A 1 70 ? -19.089 -2.824 13.067 1.00 66.75 70 LYS A CA 1
ATOM 561 C C . LYS A 1 70 ? -19.350 -3.207 14.532 1.00 66.75 70 LYS A C 1
ATOM 563 O O . LYS A 1 70 ? -20.387 -3.805 14.810 1.00 66.75 70 LYS A O 1
ATOM 568 N N . ARG A 1 71 ? -18.414 -2.930 15.441 1.00 54.84 71 ARG A N 1
ATOM 569 C CA . ARG A 1 71 ? -18.492 -3.237 16.877 1.00 54.84 71 ARG A CA 1
ATOM 570 C C . ARG A 1 71 ? -18.361 -1.969 17.701 1.00 54.84 71 ARG A C 1
ATOM 572 O O . ARG A 1 71 ? -18.934 -1.973 18.808 1.00 54.84 71 ARG A O 1
#

Secondary structure (DSSP, 8-state):
----HHHHHHHHHHHHHHHHHHHHHHHHHHHHHHH-GGGGGGHHHHHHHHIIIIIHHHHHHHHHHHHHHT-